Protein AF-A0A2H3TX14-F1 (afdb_monomer_lite)

Sequence (54 aa):
MVVVAVAGGTGGIGGAIVDTLRPNPHHKMIILTRKARVPENSTCALCMSLSLFI

InterPro domains:
  IPR036291 NAD(P)-binding domain superfamily [SSF51735] (1-36)

Organism: Fusarium oxysporum (NCBI:txid5507)

Secondary structure (DSSP, 8-state):
-EEEEEETTTSHHHHHHHHHHTT-TTEEEEEE-SS----TTS--TTTTTGGG--

Radius of gyration: 12.71 Å; chains: 1; bounding box: 28×33×25 Å

Foldseek 3Di:
DEEEEQEPCVDDVNVVVCVVCVVPPVYHYHYDDPDDPDDPPDDDPPNVPSVVPD

pLDDT: mean 73.2, std 16.06, range [45.34, 91.69]

Structure (mmCIF, N/CA/C/O backbone):
data_AF-A0A2H3TX14-F1
#
_entry.id   AF-A0A2H3TX14-F1
#
loop_
_atom_site.group_PDB
_atom_site.id
_atom_site.type_symbol
_atom_site.label_atom_id
_atom_site.label_alt_id
_atom_site.label_comp_id
_atom_site.label_asym_id
_atom_site.label_entity_id
_atom_site.label_seq_id
_atom_site.pdbx_PDB_ins_code
_atom_site.Cartn_x
_atom_site.Cartn_y
_atom_site.Cartn_z
_atom_site.occupancy
_atom_site.B_iso_or_equiv
_atom_site.auth_seq_id
_atom_site.auth_comp_id
_atom_site.auth_asym_id
_atom_site.auth_atom_id
_atom_site.pdbx_PDB_model_num
ATOM 1 N N . MET A 1 1 ? -12.662 10.535 12.521 1.00 64.25 1 MET A N 1
ATOM 2 C CA . MET A 1 1 ? -11.281 10.162 12.144 1.00 64.25 1 MET A CA 1
ATOM 3 C C . MET A 1 1 ? -11.353 8.861 11.364 1.00 64.25 1 MET A C 1
ATOM 5 O O . MET A 1 1 ? -12.044 7.961 11.822 1.00 64.25 1 MET A O 1
ATOM 9 N N . VAL A 1 2 ? -10.715 8.762 10.200 1.00 82.56 2 VAL A N 1
ATOM 10 C CA . VAL A 1 2 ? -10.704 7.523 9.402 1.00 82.56 2 VAL A CA 1
ATOM 11 C C . VAL A 1 2 ? -9.255 7.111 9.187 1.00 82.56 2 VAL A C 1
ATOM 13 O O . VAL A 1 2 ? -8.431 7.945 8.802 1.00 82.56 2 VAL A O 1
ATOM 16 N N . VAL A 1 3 ? -8.949 5.846 9.479 1.00 85.62 3 VAL A N 1
ATOM 17 C CA . VAL A 1 3 ? -7.626 5.260 9.255 1.00 85.62 3 VAL A CA 1
ATOM 18 C C . VAL A 1 3 ? -7.648 4.512 7.929 1.00 85.62 3 VAL A C 1
ATOM 20 O O . VAL A 1 3 ? -8.472 3.620 7.748 1.00 85.62 3 VAL A O 1
ATOM 23 N N . VAL A 1 4 ? -6.757 4.873 7.010 1.00 85.06 4 VAL A N 1
ATOM 24 C CA . VAL A 1 4 ? -6.667 4.256 5.682 1.00 85.06 4 VAL A CA 1
ATOM 25 C C . VAL A 1 4 ? -5.361 3.478 5.588 1.00 85.06 4 VAL A C 1
ATOM 27 O O . VAL A 1 4 ? -4.278 4.060 5.667 1.00 85.06 4 VAL A O 1
ATOM 30 N N . ALA A 1 5 ? -5.464 2.159 5.432 1.00 88.94 5 ALA A N 1
ATOM 31 C CA . ALA A 1 5 ? -4.323 1.298 5.155 1.00 88.94 5 ALA A CA 1
ATOM 32 C C . ALA A 1 5 ? -4.179 1.105 3.640 1.00 88.94 5 ALA A C 1
ATOM 34 O O . ALA A 1 5 ? -5.100 0.615 2.989 1.00 88.94 5 ALA A O 1
ATOM 35 N N . VAL A 1 6 ? -3.027 1.477 3.080 1.00 87.19 6 VAL A N 1
ATOM 36 C CA . VAL A 1 6 ? -2.746 1.357 1.642 1.00 87.19 6 VAL A CA 1
ATOM 37 C C . VAL A 1 6 ? -1.673 0.296 1.429 1.00 87.19 6 VAL A C 1
ATOM 39 O O . VAL A 1 6 ? -0.497 0.508 1.738 1.00 87.19 6 VAL A O 1
ATOM 42 N N . ALA A 1 7 ? -2.071 -0.855 0.889 1.00 87.69 7 ALA A N 1
ATOM 43 C CA . ALA A 1 7 ? -1.132 -1.871 0.431 1.00 87.69 7 ALA A CA 1
ATOM 44 C C . ALA A 1 7 ? -0.449 -1.419 -0.865 1.00 87.69 7 ALA A C 1
ATOM 46 O O . ALA A 1 7 ? -1.101 -0.929 -1.784 1.00 87.69 7 ALA A O 1
ATOM 47 N N . GLY A 1 8 ? 0.876 -1.562 -0.937 1.00 83.94 8 GLY A N 1
ATOM 48 C CA . GLY A 1 8 ? 1.623 -1.174 -2.133 1.00 83.94 8 GLY A CA 1
ATOM 49 C C . GLY A 1 8 ? 1.668 0.339 -2.365 1.00 83.94 8 GLY A C 1
ATOM 50 O O . GLY A 1 8 ? 1.842 0.766 -3.503 1.00 83.94 8 GLY A O 1
ATOM 51 N N . GLY A 1 9 ? 1.570 1.154 -1.306 1.00 83.38 9 GLY A N 1
ATOM 52 C CA . GLY A 1 9 ? 1.647 2.623 -1.386 1.00 83.38 9 GLY A CA 1
ATOM 53 C C . GLY A 1 9 ? 2.968 3.186 -1.936 1.00 83.38 9 GLY A C 1
ATOM 54 O O . GLY A 1 9 ? 3.121 4.392 -2.057 1.00 83.38 9 GLY A O 1
ATOM 55 N N . THR A 1 10 ? 3.929 2.323 -2.273 1.00 84.69 10 THR A N 1
ATOM 56 C CA . THR A 1 10 ? 5.177 2.669 -2.969 1.00 84.69 10 THR A CA 1
ATOM 57 C C . THR A 1 10 ? 5.145 2.371 -4.477 1.00 84.69 10 THR A C 1
ATOM 59 O O . THR A 1 10 ? 6.151 2.581 -5.147 1.00 84.69 10 THR A O 1
ATOM 62 N N . GLY A 1 11 ? 4.062 1.788 -5.004 1.00 83.94 11 GLY A N 1
ATOM 63 C CA . GLY A 1 11 ? 3.863 1.521 -6.436 1.00 83.94 11 GLY A CA 1
ATOM 64 C C . GLY A 1 11 ? 3.140 2.670 -7.144 1.00 83.94 11 GLY A C 1
ATOM 65 O O . GLY A 1 11 ? 2.765 3.640 -6.501 1.00 83.94 11 GLY A O 1
ATOM 66 N N . GLY A 1 12 ? 2.894 2.558 -8.454 1.00 91.50 12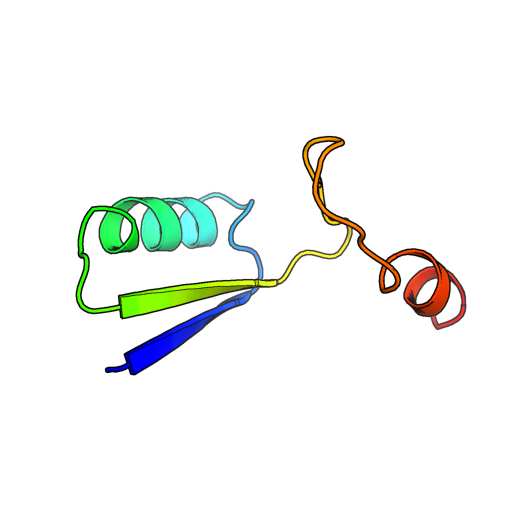 GLY A N 1
ATOM 67 C CA . GLY A 1 12 ? 2.280 3.641 -9.241 1.00 91.50 12 GLY A CA 1
ATOM 68 C C 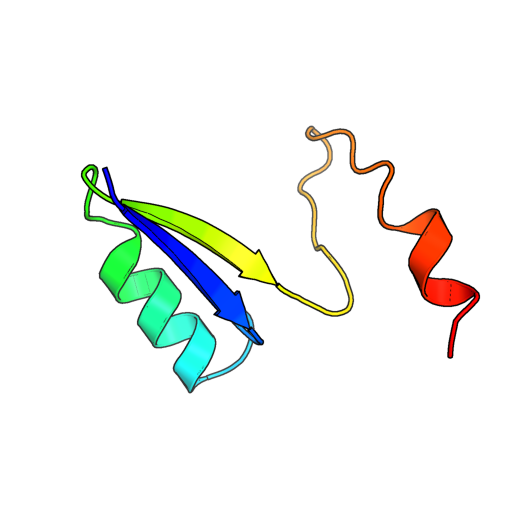. GLY A 1 12 ? 0.924 4.106 -8.692 1.00 91.50 12 GLY A C 1
ATOM 69 O O . GLY A 1 12 ? 0.785 5.241 -8.249 1.00 91.50 12 GLY A O 1
ATOM 70 N N . ILE A 1 13 ? -0.067 3.208 -8.655 1.00 89.50 13 ILE A N 1
ATOM 71 C CA . ILE A 1 13 ? -1.417 3.560 -8.179 1.00 89.50 13 ILE A CA 1
ATOM 72 C C . ILE A 1 13 ? -1.454 3.761 -6.662 1.00 89.50 13 ILE A C 1
ATOM 74 O O . ILE A 1 13 ? -2.033 4.732 -6.185 1.00 89.50 13 ILE A O 1
ATOM 78 N N . GLY A 1 14 ? -0.806 2.879 -5.895 1.00 88.62 14 GLY A N 1
ATOM 79 C CA . GLY A 1 14 ? -0.753 3.012 -4.438 1.00 88.62 14 GLY A CA 1
ATOM 80 C C . GLY A 1 14 ? -0.110 4.329 -3.992 1.00 88.62 14 GLY A C 1
ATOM 81 O O . GLY A 1 14 ? -0.598 4.945 -3.051 1.00 88.62 14 GLY A O 1
ATOM 82 N N . GLY A 1 15 ? 0.932 4.786 -4.690 1.00 89.12 15 GLY A N 1
ATOM 83 C CA . GLY A 1 15 ? 1.570 6.082 -4.457 1.00 89.12 15 GLY A CA 1
ATOM 84 C C . GLY A 1 15 ? 0.639 7.252 -4.761 1.00 89.12 15 GLY A C 1
ATOM 85 O O . GLY A 1 15 ? 0.489 8.134 -3.926 1.00 89.12 15 GLY A O 1
ATOM 86 N N . ALA A 1 16 ? -0.090 7.211 -5.880 1.00 91.69 16 ALA A N 1
ATOM 87 C CA . ALA A 1 16 ? -1.072 8.249 -6.204 1.00 91.69 16 ALA A CA 1
ATOM 88 C C . ALA A 1 16 ? -2.197 8.355 -5.151 1.00 91.69 16 ALA A C 1
ATOM 90 O O . ALA A 1 16 ? -2.646 9.4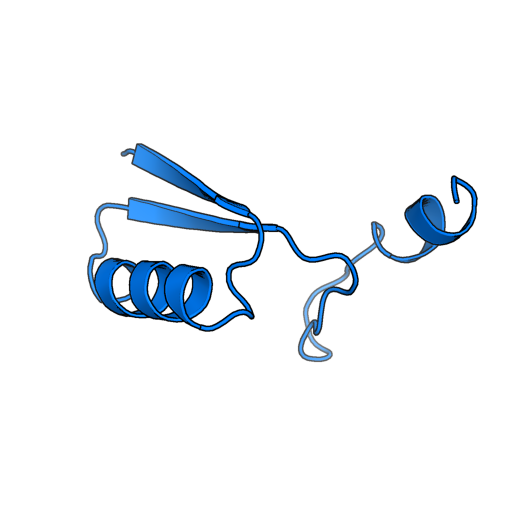52 -4.810 1.00 91.69 16 ALA A O 1
ATOM 91 N N . ILE A 1 17 ? -2.633 7.226 -4.583 1.00 89.62 17 ILE A N 1
ATOM 92 C CA . ILE A 1 17 ? -3.611 7.201 -3.481 1.00 89.62 17 ILE A CA 1
ATOM 93 C C . ILE A 1 17 ? -3.012 7.824 -2.212 1.00 89.62 17 ILE A C 1
ATOM 95 O O . ILE A 1 17 ? -3.671 8.604 -1.528 1.00 89.62 17 ILE A O 1
ATOM 99 N N . VAL A 1 18 ? -1.751 7.517 -1.905 1.00 88.38 18 VAL A N 1
ATOM 100 C CA . VAL A 1 18 ? -1.033 8.138 -0.784 1.00 88.38 18 VAL A CA 1
ATOM 101 C C . VAL A 1 18 ? -0.935 9.650 -0.978 1.00 88.38 18 VAL A C 1
ATOM 103 O O . VAL A 1 18 ? -1.264 10.393 -0.058 1.00 88.38 18 VAL A O 1
ATOM 106 N N . ASP A 1 19 ? -0.538 10.112 -2.163 1.00 90.00 19 ASP A N 1
ATOM 107 C CA . ASP A 1 19 ? -0.310 11.530 -2.457 1.00 90.00 19 ASP A CA 1
ATOM 108 C C . ASP A 1 19 ? -1.596 12.359 -2.434 1.00 90.00 19 ASP A C 1
ATOM 110 O O . ASP A 1 19 ? -1.591 13.495 -1.963 1.00 90.00 19 ASP A O 1
ATOM 114 N N . THR A 1 20 ? -2.716 11.784 -2.870 1.00 89.25 20 THR A N 1
ATOM 115 C CA . THR A 1 20 ? -4.029 12.446 -2.814 1.00 89.25 20 THR A CA 1
ATOM 116 C C . THR A 1 20 ? -4.585 12.538 -1.392 1.00 89.25 20 THR A C 1
ATOM 118 O O . THR A 1 20 ? -5.265 13.509 -1.059 1.00 89.25 20 THR A O 1
ATOM 121 N N . LEU A 1 21 ? -4.272 11.568 -0.528 1.00 85.81 21 LEU A N 1
ATOM 122 C CA . LEU A 1 21 ? -4.743 11.535 0.862 1.00 85.81 21 LEU A CA 1
ATOM 123 C C . LEU A 1 21 ? -3.823 12.281 1.840 1.00 85.81 21 LEU A C 1
ATOM 125 O O . LEU A 1 21 ? -4.282 12.727 2.890 1.00 85.81 21 LEU A O 1
ATOM 129 N N . ARG A 1 22 ? -2.541 12.452 1.501 1.00 81.88 22 ARG A N 1
ATOM 130 C CA . ARG A 1 22 ? -1.529 13.150 2.311 1.00 81.88 22 ARG A CA 1
ATOM 131 C C . ARG A 1 22 ? -1.870 14.595 2.707 1.00 81.88 22 ARG A C 1
ATOM 133 O O . ARG A 1 22 ? -1.604 14.938 3.857 1.00 81.88 22 ARG A O 1
ATOM 140 N N . PRO A 1 23 ? -2.422 15.453 1.825 1.00 83.00 23 PRO A N 1
ATOM 141 C CA . PRO A 1 23 ? -2.738 16.839 2.176 1.00 83.00 23 PRO A CA 1
ATOM 142 C C . PRO A 1 23 ? -3.983 16.978 3.062 1.00 83.00 23 PRO A C 1
ATOM 144 O O . PRO A 1 23 ? -4.303 18.088 3.479 1.00 83.00 23 PRO A O 1
ATOM 147 N N . ASN A 1 24 ? -4.703 15.889 3.344 1.00 78.88 24 ASN A N 1
ATOM 148 C CA . ASN A 1 24 ? -5.985 15.940 4.032 1.00 78.88 24 ASN A CA 1
ATOM 149 C C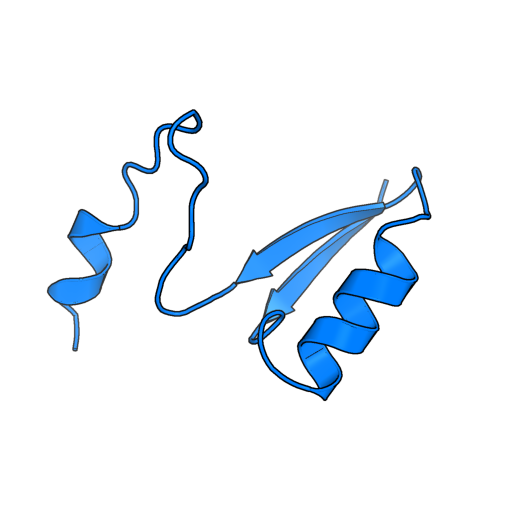 . ASN A 1 24 ? -5.828 15.585 5.529 1.00 78.88 24 ASN A C 1
ATOM 151 O O . ASN A 1 24 ? -5.652 14.412 5.867 1.00 78.88 24 ASN A O 1
ATOM 155 N N . PRO A 1 25 ? -5.910 16.558 6.461 1.00 71.69 25 PRO A N 1
ATOM 156 C CA . PRO A 1 25 ? -5.585 16.349 7.879 1.00 71.69 25 PRO A CA 1
ATOM 157 C C . PRO A 1 25 ? -6.613 15.493 8.638 1.00 71.69 25 PRO A C 1
ATOM 159 O O . PRO A 1 25 ? -6.375 15.098 9.779 1.00 71.69 25 PRO A O 1
ATOM 162 N N . HIS A 1 26 ? -7.760 15.183 8.028 1.00 82.31 26 HIS A N 1
ATOM 163 C CA . HIS A 1 26 ? -8.818 14.379 8.646 1.00 82.31 26 HIS A CA 1
ATOM 164 C C . HIS A 1 26 ? -8.575 12.860 8.581 1.00 82.31 26 HIS A C 1
ATOM 166 O O . HIS A 1 26 ? -9.279 12.092 9.256 1.00 82.31 26 HIS A O 1
ATOM 172 N N . HIS A 1 27 ? -7.582 12.421 7.802 1.00 80.62 27 HIS A N 1
ATOM 173 C CA . HIS A 1 27 ? -7.291 11.011 7.556 1.00 80.62 27 HIS A CA 1
ATOM 174 C C . HIS A 1 27 ? -5.916 10.615 8.101 1.00 80.62 27 HIS A C 1
ATOM 176 O O . HIS A 1 27 ? -4.905 11.251 7.818 1.00 80.62 27 HIS A O 1
ATOM 182 N N . LYS A 1 28 ? -5.869 9.523 8.874 1.00 81.38 28 LYS A N 1
ATOM 183 C CA . LYS A 1 28 ? -4.612 8.915 9.329 1.00 81.38 28 LYS A CA 1
ATOM 184 C C . LYS A 1 28 ? -4.251 7.783 8.374 1.00 81.38 28 LYS A C 1
ATOM 186 O O . LYS A 1 28 ? -5.036 6.861 8.185 1.00 81.38 28 LYS A O 1
ATOM 191 N N . MET A 1 29 ? -3.071 7.840 7.775 1.00 83.44 29 MET A N 1
ATOM 192 C CA . MET A 1 29 ? -2.655 6.896 6.738 1.00 83.44 29 MET A CA 1
ATOM 193 C C . MET A 1 29 ? -1.599 5.915 7.251 1.00 83.44 29 MET A C 1
ATOM 195 O O . MET A 1 29 ? -0.667 6.310 7.952 1.00 83.44 29 MET A O 1
ATOM 199 N N . ILE A 1 30 ? -1.733 4.643 6.869 1.00 86.25 30 ILE A N 1
ATOM 200 C CA . ILE A 1 30 ? -0.757 3.578 7.123 1.00 86.25 30 ILE A CA 1
ATOM 201 C C . ILE A 1 30 ? -0.368 2.963 5.776 1.00 86.25 30 ILE A C 1
ATOM 203 O O . ILE A 1 30 ? -1.205 2.389 5.085 1.00 86.25 30 ILE A O 1
ATOM 207 N N . ILE A 1 31 ? 0.902 3.074 5.392 1.00 85.12 31 ILE A N 1
ATOM 208 C CA . ILE A 1 31 ? 1.406 2.513 4.133 1.00 85.12 31 ILE A CA 1
ATOM 209 C C . ILE A 1 31 ? 2.028 1.148 4.415 1.00 85.12 31 ILE A C 1
ATOM 211 O O . ILE A 1 31 ? 2.999 1.051 5.165 1.00 85.12 31 ILE A O 1
ATOM 215 N N . LEU A 1 32 ? 1.493 0.099 3.791 1.00 84.06 32 LEU A N 1
ATOM 216 C CA . LEU A 1 32 ? 2.012 -1.259 3.916 1.00 84.06 32 LEU A CA 1
ATOM 217 C C . LEU A 1 32 ? 2.948 -1.557 2.743 1.00 84.06 32 LEU A C 1
ATOM 219 O O . LEU A 1 32 ? 2.555 -1.518 1.573 1.00 84.06 32 LEU A O 1
ATOM 223 N N . THR A 1 33 ? 4.201 -1.866 3.062 1.00 82.94 33 THR A N 1
ATOM 224 C CA . THR A 1 33 ? 5.230 -2.230 2.088 1.00 82.94 33 THR A CA 1
ATOM 225 C C . THR A 1 33 ? 6.070 -3.390 2.608 1.00 82.94 33 THR A C 1
ATOM 227 O O . THR A 1 33 ? 6.250 -3.544 3.812 1.00 82.94 33 THR A O 1
ATOM 230 N N . ARG A 1 34 ? 6.611 -4.194 1.686 1.00 79.19 34 ARG A N 1
ATOM 231 C CA . ARG A 1 34 ? 7.482 -5.340 2.000 1.00 79.19 34 ARG A CA 1
ATOM 232 C C . ARG A 1 34 ? 8.787 -4.919 2.682 1.00 79.19 34 ARG A C 1
ATOM 234 O O . ARG A 1 34 ? 9.348 -5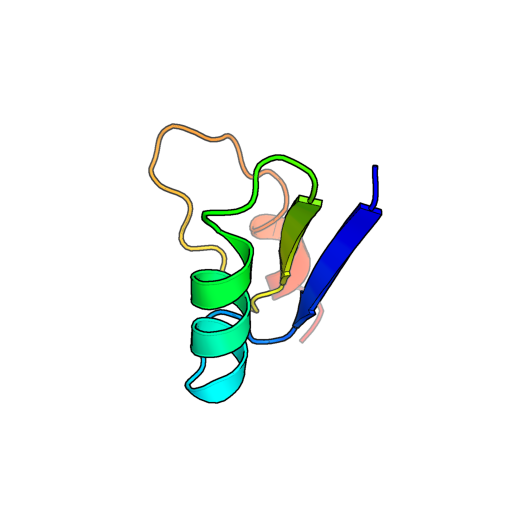.693 3.444 1.00 79.19 34 ARG A O 1
ATOM 241 N N . LYS A 1 35 ? 9.273 -3.702 2.405 1.00 77.88 35 LYS A N 1
ATOM 242 C CA . LYS A 1 35 ? 10.470 -3.129 3.033 1.00 77.88 35 LYS A CA 1
ATOM 243 C C . LYS A 1 35 ? 10.196 -1.680 3.400 1.00 77.88 35 LYS A C 1
ATOM 245 O O . LYS A 1 35 ? 10.144 -0.813 2.526 1.00 77.88 35 LYS A O 1
ATOM 250 N N . ALA A 1 36 ? 10.010 -1.424 4.689 1.00 69.44 36 ALA A N 1
ATOM 251 C CA . ALA A 1 36 ? 9.833 -0.070 5.182 1.00 69.44 36 ALA A CA 1
ATOM 252 C C . ALA A 1 36 ? 11.136 0.714 4.964 1.00 69.44 36 ALA A C 1
ATOM 254 O O . ALA A 1 36 ? 12.188 0.357 5.493 1.00 69.44 36 ALA A O 1
ATOM 255 N N . ARG A 1 37 ? 11.080 1.773 4.150 1.00 66.75 37 ARG A N 1
ATOM 256 C CA . ARG A 1 37 ? 12.146 2.777 4.085 1.00 66.75 37 ARG A CA 1
ATOM 257 C C . ARG A 1 37 ? 11.866 3.774 5.191 1.00 66.75 37 ARG A C 1
ATO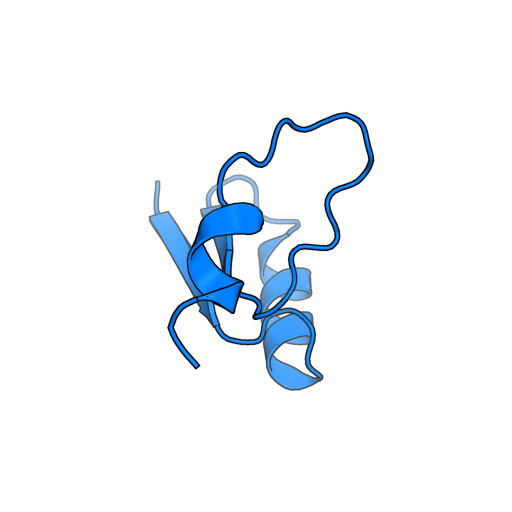M 259 O O . ARG A 1 37 ? 11.155 4.753 4.990 1.00 66.75 37 ARG A O 1
ATOM 266 N N . VAL A 1 38 ? 12.326 3.437 6.383 1.00 60.81 38 VAL A N 1
ATOM 267 C CA . VAL A 1 38 ? 12.159 4.289 7.550 1.00 60.81 38 VAL A CA 1
ATOM 268 C C . VAL A 1 38 ? 13.294 5.313 7.515 1.00 60.81 38 VAL A C 1
ATOM 270 O O . VAL A 1 38 ? 14.449 4.889 7.493 1.00 60.81 38 VAL A O 1
ATOM 273 N N . PRO A 1 39 ? 13.022 6.630 7.434 1.00 55.38 39 PRO A N 1
ATOM 274 C CA . PRO A 1 39 ? 14.062 7.618 7.710 1.00 55.38 39 PRO A CA 1
ATOM 275 C C . PRO A 1 39 ? 14.584 7.361 9.132 1.00 55.38 39 PRO A C 1
ATOM 277 O O . PRO A 1 39 ? 13.796 7.011 10.007 1.00 55.38 39 PRO A O 1
ATOM 280 N N . GLU A 1 40 ? 15.896 7.469 9.348 1.00 50.66 40 GLU A N 1
ATOM 281 C CA . GLU A 1 40 ? 16.660 6.929 10.496 1.00 50.66 40 GLU A CA 1
ATOM 282 C C . GLU A 1 40 ? 16.189 7.330 11.913 1.00 50.66 40 GLU A C 1
ATOM 284 O O . GLU A 1 40 ? 16.766 6.899 12.905 1.00 50.66 40 GLU A O 1
ATOM 289 N N . ASN A 1 41 ? 15.137 8.135 12.037 1.00 51.62 41 ASN A N 1
ATOM 290 C CA . ASN A 1 41 ? 14.631 8.687 13.288 1.00 51.62 41 ASN A CA 1
ATOM 291 C C . ASN A 1 41 ? 13.363 8.003 13.828 1.00 51.62 41 ASN A C 1
ATOM 293 O O . ASN A 1 41 ? 12.769 8.500 14.782 1.00 51.62 41 ASN A O 1
ATOM 297 N N . SER A 1 42 ? 12.925 6.880 13.252 1.00 53.72 42 SER A N 1
ATOM 298 C CA . SER A 1 42 ? 11.746 6.155 13.744 1.00 53.72 42 SER A CA 1
ATOM 299 C C . SER A 1 42 ? 12.089 4.684 13.995 1.00 53.72 42 SER A C 1
ATOM 301 O O . SER A 1 42 ? 12.344 3.915 13.073 1.00 53.72 42 SER A O 1
ATOM 303 N N . THR A 1 43 ? 12.119 4.277 15.259 1.00 54.06 43 THR A N 1
ATOM 304 C CA . THR A 1 43 ? 12.383 2.906 15.717 1.00 54.06 43 THR A CA 1
ATOM 305 C C . THR A 1 43 ? 11.404 1.906 15.092 1.00 54.06 43 THR A C 1
ATOM 307 O O . THR A 1 43 ? 10.262 1.773 15.523 1.00 54.06 43 THR A O 1
ATOM 310 N N . CYS A 1 44 ? 11.839 1.167 14.068 1.00 48.88 44 CYS A N 1
ATOM 311 C CA . CYS A 1 44 ? 11.028 0.122 13.444 1.00 48.88 44 CYS A CA 1
ATOM 312 C C . CYS A 1 44 ? 11.512 -1.267 13.876 1.00 48.88 44 CYS A C 1
ATOM 314 O O . CYS A 1 44 ? 12.290 -1.923 13.187 1.00 48.88 44 CYS A O 1
ATOM 316 N N . ALA A 1 45 ? 10.995 -1.731 15.014 1.00 50.78 45 ALA A N 1
ATOM 317 C CA . ALA A 1 45 ? 11.178 -3.093 15.523 1.00 50.78 45 ALA A CA 1
ATOM 318 C C . ALA A 1 45 ? 10.521 -4.185 14.639 1.00 50.78 45 ALA A C 1
ATOM 320 O O . ALA A 1 45 ? 10.652 -5.370 14.920 1.00 50.78 45 ALA A O 1
ATOM 321 N N . LEU A 1 46 ? 9.816 -3.812 13.563 1.00 53.06 46 LEU A N 1
ATOM 322 C CA . LEU A 1 46 ? 9.044 -4.736 12.721 1.00 53.06 46 LEU A CA 1
ATOM 323 C C . LEU A 1 46 ? 9.834 -5.312 11.535 1.00 53.06 46 LEU A C 1
ATOM 325 O O . LEU A 1 46 ? 9.403 -6.297 10.942 1.00 53.06 46 LEU A O 1
ATOM 329 N N . CYS A 1 47 ? 10.990 -4.737 11.183 1.00 47.50 47 CYS A N 1
ATOM 330 C CA . CYS A 1 47 ? 11.727 -5.166 9.988 1.00 47.50 47 CYS A CA 1
ATOM 331 C C . CYS A 1 47 ? 12.503 -6.483 10.194 1.00 47.50 47 CYS A C 1
ATOM 333 O O . CYS A 1 47 ? 12.769 -7.190 9.227 1.00 47.50 47 CYS A O 1
ATOM 335 N N . MET A 1 48 ? 12.830 -6.855 11.439 1.00 45.34 48 MET A N 1
ATOM 336 C CA . MET A 1 48 ? 13.554 -8.105 11.713 1.00 45.34 48 MET A CA 1
ATOM 337 C C . MET A 1 48 ? 12.671 -9.360 11.679 1.00 45.34 48 MET A C 1
ATOM 339 O O . MET A 1 48 ? 13.199 -10.442 11.453 1.00 45.34 48 MET A O 1
ATOM 343 N N . SER A 1 49 ? 11.348 -9.252 11.855 1.00 49.62 49 SER A N 1
ATOM 344 C CA . SER A 1 49 ? 10.502 -10.450 11.995 1.00 49.62 49 SER A CA 1
ATOM 345 C C . SER A 1 49 ? 9.909 -10.975 10.684 1.00 49.62 49 SER A C 1
ATOM 347 O O . SER A 1 49 ? 9.473 -12.122 10.648 1.00 49.62 49 SER A O 1
ATOM 349 N N . LEU A 1 50 ? 9.869 -10.170 9.613 1.00 48.44 50 LEU A N 1
ATOM 350 C CA . LEU A 1 50 ? 9.209 -10.572 8.362 1.00 48.44 50 LEU A CA 1
ATOM 351 C C . LEU A 1 50 ? 10.136 -11.278 7.358 1.00 48.44 50 LEU A C 1
ATOM 353 O O . LEU A 1 50 ? 9.644 -11.937 6.449 1.00 48.44 50 LEU A O 1
ATOM 357 N N . SER A 1 51 ? 11.459 -11.198 7.535 1.00 49.44 51 SER A N 1
ATOM 358 C CA . SER A 1 51 ? 12.424 -11.947 6.709 1.00 49.44 51 SER A CA 1
ATOM 359 C C . SER A 1 51 ? 12.514 -13.436 7.070 1.00 49.44 51 SER A C 1
ATOM 361 O O . SER A 1 51 ? 13.235 -14.163 6.400 1.00 49.44 51 SER A O 1
ATOM 363 N N . LEU A 1 52 ? 11.822 -13.888 8.127 1.00 48.69 52 LEU A N 1
ATOM 364 C CA . LEU A 1 52 ? 11.808 -15.290 8.571 1.00 48.69 52 LEU A CA 1
ATOM 365 C C . LEU A 1 52 ? 10.528 -16.047 8.155 1.00 48.69 52 LEU A C 1
ATOM 367 O O . LEU A 1 52 ? 10.354 -17.199 8.533 1.00 48.69 52 LEU A O 1
ATOM 371 N N . PHE A 1 53 ? 9.622 -15.411 7.402 1.00 49.19 53 PHE A N 1
ATOM 372 C CA . PHE A 1 53 ? 8.341 -16.002 6.973 1.00 49.19 53 PHE A CA 1
ATOM 373 C C . PHE A 1 53 ? 8.144 -16.046 5.447 1.00 49.19 53 PHE A C 1
ATOM 375 O O . PHE A 1 53 ? 7.020 -16.246 4.983 1.00 49.19 53 PHE A O 1
ATOM 382 N N . ILE A 1 54 ? 9.215 -15.884 4.664 1.00 50.22 54 ILE A N 1
ATOM 383 C CA . ILE A 1 54 ? 9.235 -16.228 3.233 1.00 50.22 54 ILE A CA 1
ATOM 384 C C . ILE A 1 54 ? 10.375 -17.208 2.997 1.00 50.22 54 ILE A C 1
ATOM 386 O O . ILE A 1 54 ? 11.489 -16.903 3.478 1.00 50.22 54 ILE A O 1
#